Protein AF-A0A3D2BRF2-F1 (afdb_monomer_lite)

Sequence (87 aa):
MSRIHFTTGRTSNTLSSSEKENTMSLKTMRTDHVGGLLRPREVISALIARGKDEIDDDEIARVQEETIRDFVAKQEAMDLGMVSDGE

Secondary structure (DSSP, 8-state):
----------------HHHHSSS--GGGS-----S--PPPHHHHHHHHHHTTTSS-HHHHHHHHHHHHHHHHHHHHHTT-SS-----

Radius of gyration: 26.12 Å; chains: 1; bounding box: 45×19×79 Å

pLDDT: mean 78.17, std 19.12, range [35.91, 97.69]

Foldseek 3Di:
DDDDDDDPPPPPPPDDPVVVVVDDDPVNDADDDPAADDDDPQLVVVVVCVVVVNDDPVVSVVSLVVLLVVQQVVCVVVVHPDGYSHD

Structure (mmCIF, N/CA/C/O backbone):
data_AF-A0A3D2BRF2-F1
#
_entry.id   AF-A0A3D2BRF2-F1
#
loop_
_atom_site.group_PDB
_atom_site.id
_atom_site.type_symbol
_atom_site.label_atom_id
_atom_site.label_alt_id
_atom_site.label_comp_id
_atom_site.label_asym_id
_atom_site.label_entity_id
_atom_site.label_seq_id
_atom_site.pdbx_PDB_ins_code
_atom_site.Cartn_x
_atom_site.Cartn_y
_atom_site.Cartn_z
_atom_site.occupancy
_atom_site.B_iso_or_equiv
_atom_site.auth_seq_id
_atom_site.auth_comp_id
_atom_site.auth_asym_id
_atom_site.auth_atom_id
_atom_site.pdbx_PDB_model_num
ATOM 1 N N . MET A 1 1 ? 32.487 8.803 60.584 1.00 38.69 1 MET A N 1
ATOM 2 C CA . MET A 1 1 ? 31.987 8.548 59.215 1.00 38.69 1 MET A CA 1
ATOM 3 C C . MET A 1 1 ? 30.468 8.488 59.277 1.00 38.69 1 MET A C 1
ATOM 5 O O . MET A 1 1 ? 29.930 7.537 59.825 1.00 38.69 1 MET A O 1
ATOM 9 N N . SER A 1 2 ? 29.802 9.566 58.856 1.00 35.91 2 SER A N 1
ATOM 10 C CA . SER A 1 2 ? 28.353 9.758 59.000 1.00 35.91 2 SER A CA 1
ATOM 11 C C . SER A 1 2 ? 27.604 8.982 57.916 1.00 35.91 2 SER A C 1
ATOM 13 O O . SER A 1 2 ? 27.894 9.143 56.731 1.00 35.91 2 SER A O 1
ATOM 15 N N . ARG A 1 3 ? 26.681 8.103 58.317 1.00 38.91 3 ARG A N 1
ATOM 16 C CA . ARG A 1 3 ? 25.890 7.260 57.415 1.00 38.91 3 ARG A CA 1
ATOM 17 C C . ARG A 1 3 ? 24.595 8.005 57.090 1.00 38.91 3 ARG A C 1
ATOM 19 O O . ARG A 1 3 ? 23.696 8.078 57.920 1.00 38.91 3 ARG A O 1
ATOM 26 N N . ILE A 1 4 ? 24.531 8.602 55.903 1.00 48.38 4 ILE A N 1
ATOM 27 C CA . ILE A 1 4 ? 23.356 9.334 55.419 1.00 48.38 4 ILE A CA 1
ATOM 28 C C . ILE A 1 4 ? 22.228 8.320 55.176 1.00 48.38 4 ILE A C 1
ATOM 30 O O . ILE A 1 4 ? 22.329 7.470 54.294 1.00 48.38 4 ILE A O 1
ATOM 34 N N . HIS A 1 5 ? 21.166 8.389 55.979 1.00 39.75 5 HIS A N 1
ATOM 35 C CA . HIS A 1 5 ? 19.915 7.675 55.729 1.00 39.75 5 HIS A CA 1
ATOM 36 C C . HIS A 1 5 ? 19.135 8.422 54.638 1.00 39.75 5 HIS A C 1
ATOM 38 O O . HIS A 1 5 ? 18.518 9.450 54.904 1.00 39.75 5 HIS A O 1
ATOM 44 N N . PHE A 1 6 ? 19.157 7.912 53.405 1.00 41.12 6 PHE A N 1
ATOM 45 C CA . PHE A 1 6 ? 18.229 8.349 52.363 1.00 41.12 6 PHE A CA 1
ATOM 46 C C . PHE A 1 6 ? 16.879 7.666 52.589 1.00 41.12 6 PHE A C 1
ATOM 48 O O . PHE A 1 6 ? 16.720 6.475 52.332 1.00 41.12 6 PHE A O 1
ATOM 55 N N . THR A 1 7 ? 15.902 8.419 53.088 1.00 43.59 7 THR A N 1
ATOM 56 C CA . THR A 1 7 ? 14.502 7.986 53.096 1.00 43.59 7 THR A CA 1
ATOM 57 C C . THR A 1 7 ? 13.954 8.271 51.701 1.00 43.59 7 THR A C 1
ATOM 59 O O . THR A 1 7 ? 13.750 9.431 51.339 1.00 43.59 7 THR A O 1
ATOM 62 N N . THR A 1 8 ? 13.752 7.244 50.879 1.00 44.19 8 THR A N 1
ATOM 63 C CA . THR A 1 8 ? 12.926 7.385 49.681 1.00 44.19 8 THR A CA 1
ATOM 64 C C . THR A 1 8 ? 11.479 7.446 50.152 1.00 44.19 8 THR A C 1
ATOM 66 O O . THR A 1 8 ? 10.842 6.430 50.424 1.00 44.19 8 THR A O 1
ATOM 69 N N . GLY A 1 9 ? 10.964 8.665 50.324 1.00 37.88 9 GLY A N 1
ATOM 70 C CA . GLY A 1 9 ? 9.540 8.880 50.528 1.00 37.88 9 GLY A CA 1
ATOM 71 C C . GLY A 1 9 ? 8.797 8.318 49.322 1.00 37.88 9 GLY A C 1
ATOM 72 O O . GLY A 1 9 ? 8.786 8.930 48.257 1.00 37.88 9 GLY A O 1
ATOM 73 N N . ARG A 1 10 ? 8.210 7.127 49.465 1.00 45.84 10 ARG A N 1
ATOM 74 C CA . ARG A 1 10 ? 7.231 6.614 48.513 1.00 45.84 10 ARG A CA 1
ATOM 75 C C . ARG A 1 10 ? 5.989 7.473 48.691 1.00 45.84 10 ARG A C 1
ATOM 77 O O . ARG A 1 10 ? 5.167 7.199 49.558 1.00 45.84 10 ARG A O 1
ATOM 84 N N . THR A 1 11 ? 5.885 8.541 47.910 1.00 43.47 11 THR A N 1
ATOM 85 C CA . THR A 1 11 ? 4.637 9.276 47.739 1.00 43.47 11 THR A CA 1
ATOM 86 C C . THR A 1 11 ? 3.642 8.319 47.092 1.00 43.47 11 THR A C 1
ATOM 88 O O . THR A 1 11 ? 3.582 8.147 45.878 1.00 43.47 11 THR A O 1
ATOM 91 N N . SER A 1 12 ? 2.878 7.613 47.921 1.00 48.72 12 SER A N 1
ATOM 92 C CA . SER A 1 12 ? 1.637 6.980 47.502 1.00 48.72 12 SER A CA 1
ATOM 93 C C . SER A 1 12 ? 0.666 8.103 47.164 1.00 48.72 12 SER A C 1
ATOM 95 O O . SER A 1 12 ? -0.092 8.555 48.018 1.00 48.72 12 SER A O 1
ATOM 97 N N . ASN A 1 13 ? 0.740 8.597 45.929 1.00 53.50 13 ASN A N 1
ATOM 98 C CA . ASN A 1 13 ? -0.255 9.508 45.396 1.00 53.50 13 ASN A CA 1
ATOM 99 C C . ASN A 1 13 ? -1.512 8.672 45.134 1.00 53.50 13 ASN A C 1
ATOM 101 O O . ASN A 1 13 ? -1.684 8.072 44.073 1.00 53.50 13 ASN A O 1
ATOM 105 N N . THR A 1 14 ? -2.357 8.534 46.152 1.00 59.03 14 THR A N 1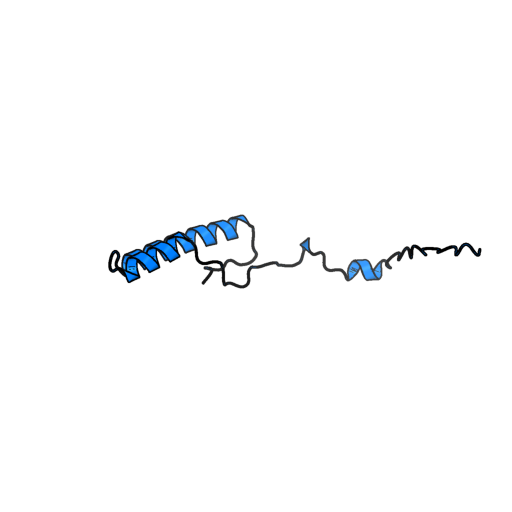
ATOM 106 C CA . THR A 1 14 ? -3.723 8.056 45.968 1.00 59.03 14 THR A CA 1
ATOM 107 C C . THR A 1 14 ? -4.469 9.161 45.238 1.00 59.03 14 THR A C 1
ATOM 109 O O . THR A 1 14 ? -4.972 10.088 45.867 1.00 59.03 14 THR A O 1
ATOM 112 N N . LEU A 1 15 ? -4.456 9.085 43.905 1.00 56.22 15 LEU A N 1
ATOM 113 C CA . LEU A 1 15 ? -5.238 9.954 43.029 1.00 56.22 15 LEU A CA 1
ATOM 114 C C . LEU A 1 15 ? -6.687 9.989 43.524 1.00 56.22 15 LEU A C 1
ATOM 116 O O . LEU A 1 15 ? -7.286 8.938 43.787 1.00 56.22 15 LEU A O 1
ATOM 120 N N . SER A 1 16 ? -7.217 11.202 43.661 1.00 56.06 16 SER A N 1
ATOM 121 C CA . SER A 1 16 ? -8.610 11.456 44.021 1.00 56.06 16 SER A CA 1
ATOM 122 C C . SER A 1 16 ? -9.538 10.748 43.028 1.00 56.06 16 SER A C 1
ATOM 124 O O . SER A 1 16 ? -9.242 10.679 41.833 1.00 56.06 16 SER A O 1
ATOM 126 N N . SER A 1 17 ? -10.697 10.260 43.481 1.00 55.78 17 SER A N 1
ATOM 127 C CA . SER A 1 17 ? -11.726 9.680 42.602 1.00 55.78 17 SER A CA 1
ATOM 128 C C . SER A 1 17 ? -12.141 10.628 41.464 1.00 55.78 17 SER A C 1
ATOM 130 O O . SER A 1 17 ? -12.565 10.155 40.417 1.00 55.78 17 SER A O 1
ATOM 132 N N . SER A 1 18 ? -11.954 11.945 41.633 1.00 52.44 18 SER A N 1
ATOM 133 C CA . SER A 1 18 ? -12.198 12.955 40.594 1.00 52.44 18 SER A CA 1
ATOM 134 C C . SER A 1 18 ? -11.120 13.014 39.502 1.00 52.44 18 SER A C 1
ATOM 136 O O . SER A 1 18 ? -11.406 13.457 38.398 1.00 52.44 18 SER A O 1
ATOM 138 N N . GLU A 1 19 ? -9.882 12.587 39.777 1.00 55.78 19 GLU A N 1
ATOM 139 C CA . GLU A 1 19 ? -8.795 12.561 38.782 1.00 55.78 19 GLU A CA 1
ATOM 140 C C . GLU A 1 19 ? -8.853 11.302 37.910 1.00 55.78 19 GLU A C 1
ATOM 142 O O . GLU A 1 19 ? -8.447 11.343 36.752 1.00 55.78 19 GLU A O 1
ATOM 147 N N . LYS A 1 20 ? -9.412 10.198 38.430 1.00 54.53 20 LYS A N 1
ATOM 148 C CA . LYS A 1 20 ? -9.615 8.954 37.664 1.00 54.53 20 LYS A CA 1
ATOM 149 C C . LYS A 1 20 ? -10.652 9.092 36.544 1.00 54.53 20 LYS A C 1
ATOM 151 O O . LYS A 1 20 ? -10.559 8.383 35.551 1.00 54.53 20 LYS A O 1
ATOM 156 N N . GLU A 1 21 ? -11.614 9.997 36.703 1.00 55.00 21 GLU A N 1
ATOM 157 C CA . GLU A 1 21 ? -12.642 10.308 35.696 1.00 55.00 21 GLU A CA 1
ATOM 158 C C . GLU A 1 21 ? -12.097 11.155 34.534 1.00 55.00 21 GLU A C 1
ATOM 160 O O . GLU A 1 21 ? -12.630 11.104 33.433 1.00 55.00 21 GLU A O 1
ATOM 165 N N . ASN A 1 22 ? -10.999 11.895 34.743 1.00 57.47 22 ASN A N 1
ATOM 166 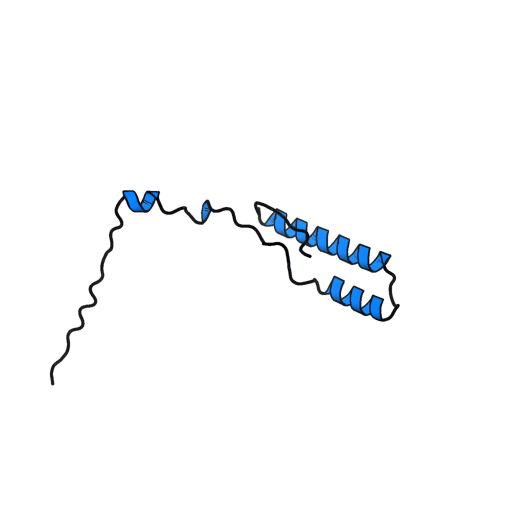C CA . ASN A 1 22 ? -10.435 12.792 33.726 1.00 57.47 22 ASN A CA 1
ATOM 167 C C . ASN A 1 22 ? -9.314 12.152 32.888 1.00 57.47 22 ASN A C 1
ATOM 169 O O . ASN A 1 22 ? -8.756 12.788 31.992 1.00 57.47 22 ASN A O 1
ATOM 173 N N . THR A 1 23 ? -8.961 10.895 33.163 1.00 64.69 23 THR A N 1
ATOM 174 C CA . THR A 1 23 ? -8.020 10.137 32.336 1.00 64.69 23 THR A CA 1
ATOM 175 C C . THR A 1 23 ? -8.787 9.418 31.237 1.00 64.69 23 THR A C 1
ATOM 177 O O . THR A 1 23 ? -9.352 8.349 31.473 1.00 64.69 23 THR A O 1
ATOM 180 N N . MET A 1 24 ? -8.793 9.985 30.028 1.00 66.12 24 MET A N 1
ATOM 181 C CA . MET A 1 24 ? -9.230 9.248 28.842 1.00 66.12 24 MET A CA 1
ATOM 182 C C . MET A 1 24 ? -8.416 7.958 28.751 1.00 66.12 24 MET A C 1
ATOM 184 O O . MET A 1 24 ? -7.189 7.981 28.653 1.00 66.12 24 MET A O 1
ATOM 188 N N . SER A 1 25 ? -9.103 6.822 28.826 1.00 78.56 25 SER A N 1
ATOM 189 C CA . SER A 1 25 ? -8.470 5.528 28.626 1.00 78.56 25 SER A CA 1
ATOM 190 C C . SER A 1 25 ? -7.881 5.493 27.218 1.00 78.56 25 SER A C 1
ATOM 192 O O . SER A 1 25 ? -8.580 5.797 26.251 1.00 78.56 25 SER A O 1
ATOM 194 N N . LEU A 1 26 ? -6.622 5.070 27.073 1.00 72.62 26 LEU A N 1
ATOM 195 C CA . LEU A 1 26 ? -6.021 4.858 25.748 1.00 72.62 26 LEU A CA 1
ATOM 196 C C . LEU A 1 26 ? -6.861 3.888 24.902 1.00 72.62 26 LEU A C 1
ATOM 198 O O . LEU A 1 26 ? -6.892 3.992 23.685 1.00 72.62 26 LEU A O 1
ATOM 202 N N . LYS A 1 27 ? -7.616 2.995 25.556 1.00 73.25 27 LYS A N 1
ATOM 203 C CA . LYS A 1 27 ? -8.535 2.058 24.903 1.00 73.25 27 LYS A CA 1
ATOM 204 C C . LYS 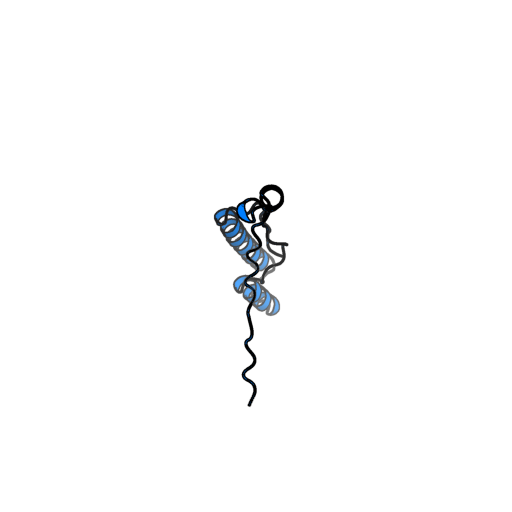A 1 27 ? -9.726 2.743 24.218 1.00 73.25 27 LYS A C 1
ATOM 206 O O . LYS A 1 27 ? -10.339 2.148 23.344 1.00 73.25 27 LYS A O 1
ATOM 211 N N . THR A 1 28 ? -10.076 3.959 24.631 1.00 80.31 28 THR A N 1
ATOM 212 C CA . THR A 1 28 ? -11.158 4.764 24.038 1.00 80.31 28 THR A CA 1
ATOM 213 C C . THR A 1 28 ? -10.642 5.850 23.095 1.00 80.31 28 THR A C 1
ATOM 215 O O . THR A 1 28 ? -11.440 6.585 22.519 1.00 80.31 28 THR A O 1
ATOM 218 N N . MET A 1 29 ? -9.321 5.976 22.931 1.00 81.81 29 MET A N 1
ATOM 219 C CA . MET A 1 29 ? -8.728 6.942 22.011 1.00 81.81 29 MET A CA 1
ATOM 220 C C . MET A 1 29 ? -8.620 6.330 20.615 1.00 81.81 29 MET A C 1
ATOM 222 O O . MET A 1 29 ? -7.952 5.316 20.417 1.00 81.81 29 MET A O 1
ATOM 226 N N . ARG A 1 30 ? -9.272 6.967 19.639 1.00 80.88 30 ARG A N 1
ATOM 227 C CA . ARG A 1 30 ? -9.143 6.601 18.227 1.00 80.88 30 ARG A CA 1
ATOM 228 C C . ARG A 1 30 ? -7.685 6.773 17.790 1.00 80.88 30 ARG A C 1
ATOM 230 O O . ARG A 1 30 ? -7.090 7.820 18.037 1.00 80.88 30 ARG A O 1
ATOM 237 N N . THR A 1 31 ? -7.136 5.739 17.162 1.00 80.88 31 THR A N 1
ATOM 238 C CA . THR A 1 31 ? -5.751 5.693 16.682 1.00 80.88 31 THR A CA 1
ATOM 239 C C . THR A 1 31 ? -5.766 5.342 15.202 1.00 80.88 31 THR A C 1
ATOM 241 O O . THR A 1 31 ? -6.309 4.304 14.840 1.00 80.88 31 THR A O 1
ATOM 244 N N . ASP A 1 32 ? -5.159 6.190 14.374 1.00 79.62 32 ASP A N 1
ATOM 245 C CA . ASP A 1 32 ? -5.041 5.997 12.926 1.00 79.62 32 ASP A CA 1
ATOM 246 C C . ASP A 1 32 ? -3.603 6.280 12.470 1.00 79.62 32 ASP A C 1
ATOM 248 O O . ASP A 1 32 ? -2.834 6.953 13.166 1.00 79.62 32 ASP A O 1
ATOM 252 N N . HIS A 1 33 ? -3.243 5.787 11.285 1.00 81.00 33 HIS A N 1
ATOM 253 C CA . HIS A 1 33 ? -1.986 6.135 10.626 1.00 81.00 33 HIS A CA 1
ATOM 254 C C . HIS A 1 33 ? -2.127 7.473 9.873 1.00 81.00 33 HIS A C 1
ATOM 256 O O . HIS A 1 33 ? -3.194 7.780 9.353 1.00 81.00 33 HIS A O 1
ATOM 262 N N . VAL A 1 34 ? -1.059 8.278 9.803 1.00 81.56 34 VAL A N 1
ATOM 263 C CA . VAL A 1 34 ? -1.116 9.649 9.235 1.00 81.56 34 VAL A CA 1
ATOM 264 C C . VAL A 1 34 ? -1.249 9.659 7.705 1.00 81.56 34 VAL A C 1
ATOM 266 O O . VAL A 1 34 ? -1.743 10.630 7.143 1.00 81.56 34 VAL A O 1
ATOM 269 N N . GLY A 1 35 ? -0.817 8.593 7.034 1.00 74.94 35 GLY A N 1
ATOM 270 C CA . GLY A 1 35 ? -0.890 8.465 5.579 1.00 74.94 35 GLY A CA 1
ATOM 271 C C . GLY A 1 35 ? 0.366 7.812 5.028 1.00 74.94 35 GLY A C 1
ATOM 272 O O . GLY A 1 35 ? 0.372 6.607 4.816 1.00 74.94 35 GLY A O 1
ATOM 273 N N . GLY A 1 36 ? 1.451 8.579 4.903 1.00 77.12 36 GLY A N 1
ATOM 274 C CA . GLY A 1 36 ? 2.700 8.117 4.296 1.00 77.12 36 GLY A CA 1
ATOM 275 C C . GLY A 1 36 ? 3.328 6.900 4.981 1.00 77.12 36 GLY A C 1
ATOM 276 O O . GLY A 1 36 ? 3.527 6.868 6.202 1.00 77.12 36 GLY A O 1
ATOM 277 N N . LEU A 1 37 ? 3.668 5.904 4.170 1.00 78.19 37 LEU A N 1
ATOM 278 C CA . LEU A 1 37 ? 4.269 4.647 4.593 1.00 78.19 37 LEU A CA 1
ATOM 279 C C . LEU A 1 37 ? 5.541 4.341 3.818 1.00 78.19 37 LEU A C 1
ATOM 281 O O . LEU A 1 37 ? 5.922 5.008 2.859 1.00 78.19 37 LEU A O 1
ATOM 285 N N . LEU A 1 38 ? 6.248 3.309 4.276 1.00 82.75 38 LEU A N 1
ATOM 286 C CA . LEU A 1 38 ? 7.407 2.827 3.548 1.00 82.75 38 LEU A CA 1
ATOM 287 C C . LEU A 1 38 ? 6.952 2.248 2.205 1.00 82.75 38 LEU A C 1
ATOM 289 O O . LEU A 1 38 ? 6.222 1.257 2.180 1.00 82.75 38 LEU A O 1
ATOM 293 N N . ARG A 1 39 ? 7.457 2.824 1.108 1.00 87.38 39 ARG A N 1
ATOM 294 C CA . ARG A 1 39 ? 7.200 2.327 -0.245 1.00 87.38 39 ARG A CA 1
ATOM 295 C C . ARG A 1 39 ? 7.579 0.839 -0.356 1.00 87.38 39 ARG A C 1
ATOM 297 O O . ARG A 1 39 ? 8.741 0.500 -0.100 1.00 87.38 39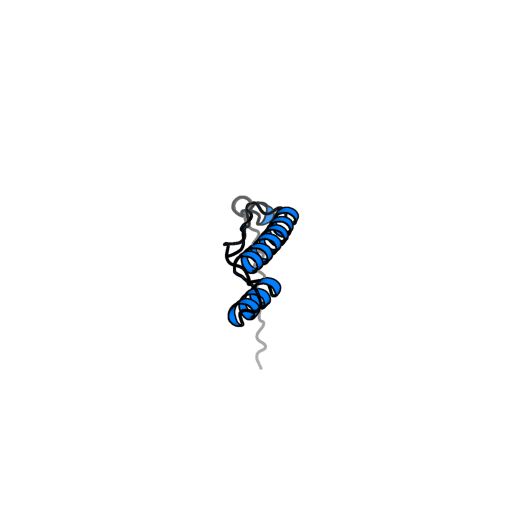 ARG A O 1
ATOM 304 N N . PRO A 1 40 ? 6.643 -0.043 -0.740 1.00 90.50 40 PRO A N 1
ATOM 305 C CA . PRO A 1 40 ? 6.908 -1.479 -0.810 1.00 90.50 40 PRO A CA 1
ATOM 306 C C . PRO A 1 40 ? 7.988 -1.847 -1.831 1.00 90.50 40 PRO A C 1
ATOM 308 O O . PRO A 1 40 ? 8.238 -1.128 -2.805 1.00 90.50 40 PRO A O 1
ATOM 311 N N . ARG A 1 41 ? 8.681 -2.965 -1.581 1.00 92.81 41 ARG A N 1
ATOM 312 C CA . ARG A 1 41 ? 9.863 -3.383 -2.360 1.00 92.81 41 ARG A CA 1
ATOM 313 C C . ARG A 1 41 ? 9.510 -3.680 -3.810 1.00 92.81 41 ARG A C 1
ATOM 315 O O . ARG A 1 41 ? 10.326 -3.454 -4.699 1.00 92.81 41 ARG A O 1
ATOM 322 N N . GLU A 1 42 ? 8.306 -4.169 -4.026 1.00 92.94 42 GLU A N 1
ATOM 323 C CA . GLU A 1 42 ? 7.708 -4.507 -5.306 1.00 92.94 42 GLU A CA 1
ATOM 324 C C . GLU A 1 42 ? 7.568 -3.237 -6.154 1.00 92.94 42 GLU A C 1
ATOM 326 O O . GLU A 1 42 ? 8.072 -3.183 -7.274 1.00 92.94 42 GLU A O 1
ATOM 331 N N . VAL A 1 43 ? 7.029 -2.162 -5.566 1.00 93.44 43 VAL A N 1
ATOM 332 C CA . VAL A 1 43 ? 6.910 -0.843 -6.208 1.00 93.44 43 VAL A CA 1
ATOM 333 C C . VAL A 1 43 ? 8.286 -0.243 -6.509 1.00 93.44 43 VAL A C 1
ATOM 335 O O . VAL A 1 43 ? 8.504 0.281 -7.599 1.00 93.44 43 VAL A O 1
ATOM 338 N N . ILE A 1 44 ? 9.249 -0.342 -5.583 1.00 95.19 44 ILE A N 1
ATOM 339 C CA . ILE A 1 44 ? 10.632 0.116 -5.826 1.00 95.19 44 ILE A CA 1
ATOM 340 C C . ILE A 1 44 ? 11.253 -0.648 -7.003 1.00 95.19 44 ILE A C 1
ATOM 342 O O . ILE A 1 44 ? 11.891 -0.045 -7.865 1.00 95.19 44 ILE A O 1
ATOM 346 N N . SER A 1 45 ? 11.059 -1.965 -7.052 1.00 96.06 45 SER A N 1
ATOM 347 C CA . SER A 1 45 ? 11.607 -2.820 -8.109 1.00 96.06 45 SER A CA 1
ATOM 348 C C . SER A 1 45 ? 10.983 -2.498 -9.467 1.00 96.06 45 SER A C 1
ATOM 350 O O . SER A 1 45 ? 11.713 -2.384 -10.450 1.00 96.06 45 SER A O 1
ATOM 352 N N . ALA A 1 46 ? 9.668 -2.261 -9.511 1.00 95.69 46 ALA A N 1
ATOM 353 C CA . ALA A 1 46 ? 8.965 -1.813 -10.710 1.00 95.69 46 ALA A CA 1
ATOM 354 C C . ALA A 1 46 ? 9.478 -0.448 -11.197 1.00 95.69 46 ALA A C 1
ATOM 356 O O . ALA A 1 46 ? 9.778 -0.286 -12.376 1.00 95.69 46 ALA A O 1
ATOM 357 N N . LEU A 1 47 ? 9.684 0.520 -10.297 1.00 95.00 47 LEU A N 1
ATOM 358 C CA . LEU A 1 47 ? 10.256 1.823 -10.659 1.00 95.00 47 LEU A CA 1
ATOM 359 C C . LEU A 1 47 ? 11.681 1.701 -11.225 1.00 95.00 47 LEU A C 1
ATOM 361 O O . LEU A 1 47 ? 12.024 2.395 -12.181 1.00 95.00 47 LEU A O 1
ATOM 365 N N . ILE A 1 48 ? 12.508 0.807 -10.671 1.00 97.19 48 ILE A N 1
ATOM 366 C CA . ILE A 1 48 ? 13.849 0.523 -11.204 1.00 97.19 48 ILE A CA 1
ATOM 367 C C . ILE A 1 48 ? 13.758 -0.107 -12.599 1.00 97.19 48 ILE A C 1
ATOM 369 O O . ILE A 1 48 ? 14.506 0.300 -13.485 1.00 97.19 48 ILE A O 1
ATOM 373 N N . ALA A 1 49 ? 12.861 -1.075 -12.800 1.00 96.62 49 ALA A N 1
ATOM 374 C CA . ALA A 1 49 ? 12.641 -1.717 -14.096 1.00 96.62 49 ALA A CA 1
ATOM 375 C C . ALA A 1 49 ? 12.145 -0.707 -15.142 1.00 96.62 49 ALA A C 1
ATOM 377 O O . ALA A 1 49 ? 12.654 -0.669 -16.262 1.00 96.62 49 ALA A O 1
ATOM 378 N N . ARG A 1 50 ? 11.236 0.199 -14.759 1.00 96.94 50 ARG A N 1
ATOM 379 C CA . ARG A 1 50 ? 10.799 1.294 -15.630 1.00 96.94 50 ARG A CA 1
ATOM 380 C C . ARG A 1 50 ? 11.944 2.220 -16.002 1.00 96.94 50 ARG A C 1
ATOM 382 O O . ARG A 1 50 ? 12.074 2.574 -17.164 1.00 96.94 50 ARG A O 1
ATOM 389 N N . GLY A 1 51 ? 12.794 2.583 -15.041 1.00 95.94 51 GLY A N 1
ATOM 390 C CA . GLY A 1 51 ? 13.978 3.412 -15.292 1.00 95.94 51 GLY A CA 1
ATOM 391 C C . GLY A 1 51 ? 15.004 2.773 -16.238 1.00 95.94 51 GLY A C 1
ATOM 392 O O . GLY A 1 51 ? 15.929 3.453 -16.675 1.00 95.94 51 GLY A O 1
ATOM 393 N N . LYS A 1 52 ? 14.848 1.481 -16.546 1.00 97.69 52 LYS A N 1
ATOM 394 C CA . LYS A 1 52 ? 15.631 0.728 -17.532 1.00 97.69 52 LYS A CA 1
ATOM 395 C C . LYS A 1 52 ? 14.847 0.405 -18.811 1.00 97.69 52 LYS A C 1
ATOM 397 O O . LYS A 1 52 ? 15.340 -0.375 -19.620 1.00 97.69 52 LYS A O 1
ATOM 402 N N . ASP A 1 53 ? 13.640 0.948 -18.968 1.00 96.75 53 ASP A N 1
ATOM 403 C CA . ASP A 1 53 ? 12.708 0.643 -20.061 1.00 96.75 53 ASP A CA 1
ATOM 404 C C . ASP A 1 53 ? 12.326 -0.853 -20.167 1.00 96.75 53 ASP A C 1
ATOM 406 O O . ASP A 1 53 ? 11.936 -1.333 -21.229 1.00 96.75 53 ASP A O 1
ATOM 410 N N . GLU A 1 54 ? 12.422 -1.608 -19.064 1.00 97.50 54 GLU A N 1
ATOM 411 C CA . GLU A 1 54 ? 12.074 -3.040 -19.014 1.00 97.50 54 GLU A CA 1
ATOM 412 C C . GLU A 1 54 ? 10.558 -3.268 -18.885 1.00 97.50 54 GLU A C 1
ATOM 414 O O . GLU A 1 54 ? 10.056 -4.317 -19.288 1.00 97.50 54 GLU A O 1
ATOM 419 N N . ILE A 1 55 ? 9.834 -2.290 -18.332 1.00 97.00 55 ILE A N 1
ATOM 420 C CA . ILE A 1 55 ? 8.372 -2.288 -18.202 1.00 97.00 55 ILE A CA 1
ATOM 421 C C . ILE A 1 55 ? 7.789 -0.941 -18.644 1.00 97.00 55 ILE A C 1
ATOM 423 O O . ILE A 1 55 ? 8.502 0.067 -18.726 1.00 97.00 55 ILE A O 1
ATOM 427 N N . ASP A 1 56 ? 6.488 -0.922 -18.920 1.00 96.19 56 ASP A N 1
ATOM 428 C CA . ASP A 1 56 ? 5.737 0.288 -19.248 1.00 96.19 56 ASP A CA 1
ATOM 429 C C . ASP A 1 56 ? 5.057 0.914 -18.016 1.00 96.19 56 ASP A C 1
ATOM 431 O O . ASP A 1 56 ? 5.173 0.430 -16.886 1.00 96.19 56 ASP A O 1
ATOM 435 N N . ASP A 1 57 ? 4.401 2.054 -18.233 1.00 94.81 57 ASP A N 1
ATOM 436 C CA . ASP A 1 57 ? 3.708 2.786 -17.170 1.00 94.81 57 ASP A CA 1
ATOM 437 C C . ASP A 1 57 ? 2.461 2.035 -16.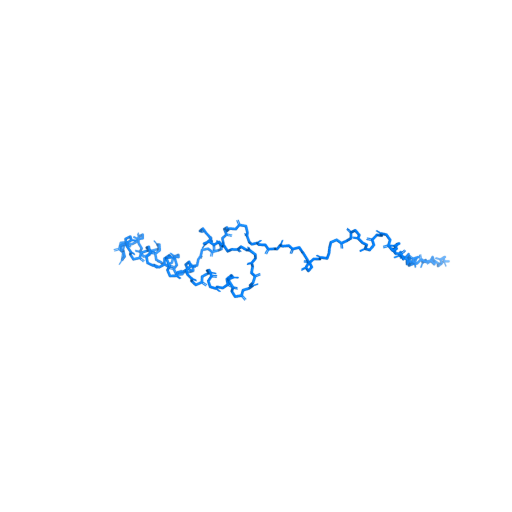670 1.00 94.81 57 ASP A C 1
ATOM 439 O O . ASP A 1 57 ? 2.124 2.128 -15.487 1.00 94.81 57 ASP A O 1
ATOM 443 N N . ASP A 1 58 ? 1.812 1.250 -17.537 1.00 96.81 58 ASP A N 1
ATOM 444 C CA . ASP A 1 58 ? 0.640 0.445 -17.181 1.00 96.81 58 ASP A CA 1
ATOM 445 C C . ASP A 1 58 ? 1.024 -0.664 -16.194 1.00 96.81 58 ASP A C 1
ATOM 447 O O . ASP A 1 58 ? 0.291 -0.949 -15.242 1.00 96.81 58 ASP A O 1
ATOM 451 N N . GLU A 1 59 ? 2.200 -1.262 -16.370 1.00 95.81 59 GLU A N 1
ATOM 452 C CA . GLU A 1 59 ? 2.703 -2.302 -15.484 1.00 95.81 59 GLU A CA 1
ATOM 453 C C . GLU A 1 59 ? 3.095 -1.740 -14.106 1.00 95.81 59 GLU A C 1
ATOM 455 O O . GLU A 1 59 ? 2.796 -2.356 -13.081 1.00 95.81 59 GLU A O 1
ATOM 460 N N . ILE A 1 60 ? 3.668 -0.529 -14.038 1.00 95.38 60 ILE A N 1
ATOM 461 C CA . ILE A 1 60 ? 3.895 0.154 -12.750 1.00 95.38 60 ILE A CA 1
ATOM 462 C C . ILE A 1 60 ? 2.567 0.420 -12.042 1.00 95.38 60 ILE A C 1
ATOM 464 O O . ILE A 1 60 ? 2.453 0.163 -10.841 1.00 95.38 60 ILE A O 1
ATOM 468 N N . ALA A 1 61 ? 1.570 0.929 -12.772 1.00 94.50 61 ALA A N 1
ATOM 469 C CA . ALA A 1 61 ? 0.261 1.244 -12.214 1.00 94.50 61 ALA A CA 1
ATOM 470 C C . ALA A 1 61 ? -0.416 -0.008 -11.636 1.00 94.50 61 ALA A C 1
ATOM 472 O O . ALA A 1 61 ? -0.986 0.043 -10.547 1.00 94.50 61 ALA A O 1
ATOM 473 N N . ARG A 1 62 ? -0.291 -1.160 -12.309 1.00 96.50 62 ARG A N 1
ATOM 474 C CA . ARG A 1 62 ? -0.786 -2.448 -11.797 1.00 96.50 62 ARG A CA 1
ATOM 475 C C . ARG A 1 62 ? -0.109 -2.867 -10.499 1.00 96.50 62 ARG A C 1
ATOM 477 O O . ARG A 1 62 ? -0.807 -3.249 -9.562 1.00 96.50 62 ARG A O 1
ATOM 484 N N . VAL A 1 63 ? 1.220 -2.772 -10.428 1.00 95.44 63 VAL A N 1
ATOM 485 C CA . VAL A 1 63 ? 1.978 -3.123 -9.215 1.00 95.44 63 VAL A CA 1
ATOM 486 C C . VAL A 1 63 ? 1.588 -2.215 -8.047 1.00 95.44 63 VAL A C 1
ATOM 488 O O . VAL A 1 63 ? 1.413 -2.691 -6.925 1.00 95.44 63 VAL A O 1
ATOM 491 N N . GLN A 1 64 ? 1.418 -0.914 -8.294 1.00 93.50 64 GLN A N 1
ATOM 492 C CA . GLN A 1 64 ? 0.961 0.036 -7.276 1.00 93.50 64 GLN A CA 1
ATOM 493 C C . GLN A 1 64 ? -0.443 -0.310 -6.775 1.00 93.50 64 GLN A C 1
ATOM 495 O O . GLN A 1 64 ? -0.657 -0.405 -5.571 1.00 93.50 64 GLN A O 1
ATOM 500 N N . GLU A 1 65 ? -1.375 -0.561 -7.687 1.00 95.19 65 GLU A N 1
ATOM 501 C CA . GLU A 1 65 ? -2.758 -0.904 -7.368 1.00 95.19 65 GLU A CA 1
ATOM 502 C C . GLU A 1 65 ? -2.863 -2.205 -6.546 1.00 95.19 65 GLU A C 1
ATOM 504 O O . GLU A 1 65 ? -3.591 -2.259 -5.555 1.00 95.19 65 GLU A O 1
ATOM 509 N N . GLU A 1 66 ? -2.117 -3.252 -6.911 1.00 94.69 66 GLU A N 1
ATOM 510 C CA . GLU A 1 66 ? -2.050 -4.496 -6.128 1.00 94.69 66 GLU A CA 1
ATOM 511 C C . GLU A 1 66 ? -1.516 -4.237 -4.714 1.00 94.69 66 GLU A C 1
ATOM 513 O O . GLU A 1 66 ? -2.112 -4.656 -3.721 1.00 94.69 66 GLU A O 1
ATOM 518 N N . THR A 1 67 ? -0.446 -3.451 -4.622 1.00 93.25 67 THR A N 1
ATOM 519 C CA . THR A 1 67 ? 0.184 -3.094 -3.351 1.00 93.25 67 THR A CA 1
ATOM 520 C C . THR A 1 67 ? -0.757 -2.290 -2.443 1.00 93.25 67 THR A C 1
ATOM 522 O O . THR A 1 67 ? -0.813 -2.538 -1.235 1.00 93.25 67 THR A O 1
ATOM 525 N N . ILE A 1 68 ? -1.519 -1.347 -3.007 1.00 92.38 68 ILE A N 1
ATOM 526 C CA . ILE A 1 68 ? -2.510 -0.548 -2.273 1.00 92.38 68 ILE A CA 1
ATOM 527 C C . ILE A 1 68 ? -3.610 -1.455 -1.715 1.00 92.38 68 ILE A C 1
ATOM 529 O O . ILE A 1 68 ? -3.948 -1.342 -0.537 1.00 92.38 68 ILE A O 1
ATOM 533 N N . ARG A 1 69 ? -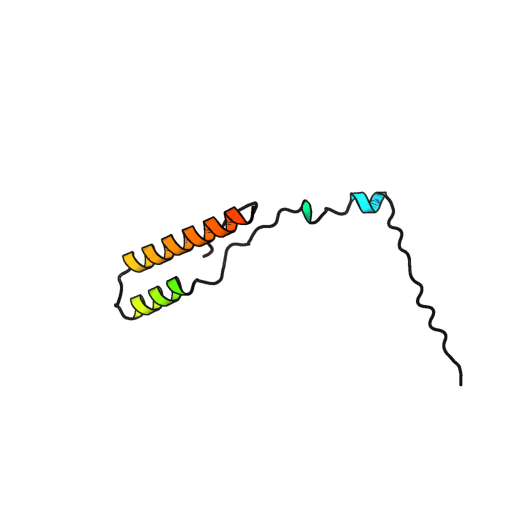4.136 -2.398 -2.509 1.00 93.50 69 ARG A N 1
ATOM 534 C CA . ARG A 1 69 ? -5.171 -3.340 -2.038 1.00 93.50 69 ARG A CA 1
ATOM 535 C C . ARG A 1 69 ? -4.686 -4.195 -0.875 1.00 93.50 69 ARG A C 1
ATOM 537 O O . ARG A 1 69 ? -5.390 -4.316 0.127 1.00 93.50 69 ARG A O 1
ATOM 544 N N . ASP A 1 70 ? -3.475 -4.731 -0.979 1.00 91.56 70 ASP A N 1
ATOM 545 C CA . ASP A 1 70 ? -2.858 -5.512 0.093 1.00 91.56 70 ASP A CA 1
ATOM 546 C C . ASP A 1 70 ? -2.683 -4.691 1.373 1.00 91.56 70 ASP A C 1
ATOM 548 O O . ASP A 1 70 ? -2.806 -5.208 2.488 1.00 91.56 70 ASP A O 1
ATOM 552 N N . PHE A 1 71 ? -2.373 -3.404 1.229 1.00 89.38 71 PHE A N 1
ATOM 553 C CA . PHE A 1 71 ? -2.183 -2.515 2.360 1.00 89.38 71 PHE A CA 1
ATOM 554 C C . PHE A 1 71 ? -3.506 -2.107 3.023 1.00 89.38 71 PHE A C 1
ATOM 556 O O . PHE A 1 71 ? -3.617 -2.134 4.252 1.00 89.38 71 PHE A O 1
ATOM 563 N N . VAL A 1 72 ? -4.533 -1.798 2.232 1.00 90.69 72 VAL A N 1
ATOM 564 C CA . VAL A 1 72 ? -5.890 -1.535 2.731 1.00 90.69 72 VAL A CA 1
ATOM 565 C C . VAL A 1 72 ? -6.420 -2.751 3.489 1.00 90.69 72 VAL A C 1
ATOM 567 O O . VAL A 1 72 ? -6.819 -2.610 4.642 1.00 90.69 72 VAL A O 1
ATOM 570 N N . ALA A 1 73 ? -6.293 -3.956 2.927 1.00 92.00 73 ALA A N 1
ATOM 571 C CA . ALA A 1 73 ? -6.736 -5.186 3.585 1.00 92.00 73 ALA A CA 1
ATOM 572 C C . ALA A 1 73 ? -6.055 -5.413 4.951 1.00 92.00 73 ALA A C 1
ATOM 574 O O . ALA A 1 73 ? -6.687 -5.870 5.906 1.00 92.00 73 ALA A O 1
ATOM 575 N N . LYS A 1 74 ? -4.765 -5.065 5.081 1.00 89.69 74 LYS A N 1
ATOM 576 C CA . LYS A 1 74 ? -4.041 -5.145 6.363 1.00 89.69 74 LYS A CA 1
ATOM 577 C C . LYS A 1 74 ? -4.572 -4.152 7.393 1.00 89.69 74 LYS A C 1
ATOM 579 O O . LYS A 1 74 ? -4.675 -4.514 8.560 1.00 89.69 74 LYS A O 1
ATOM 584 N N . GLN A 1 75 ? -4.892 -2.927 6.984 1.00 89.38 75 GLN A N 1
ATOM 585 C CA . GLN A 1 75 ? -5.435 -1.907 7.885 1.00 89.38 75 GLN A CA 1
ATOM 586 C C . GLN A 1 75 ? -6.857 -2.243 8.339 1.00 89.38 75 GLN A C 1
ATOM 588 O O . GLN A 1 75 ? -7.166 -2.103 9.520 1.00 89.38 75 GLN A O 1
ATOM 593 N N . GLU A 1 76 ? -7.697 -2.744 7.431 1.00 90.44 76 GLU A N 1
ATOM 594 C CA . GLU A 1 76 ? -9.046 -3.217 7.759 1.00 90.44 76 GLU A CA 1
ATOM 595 C C . GLU A 1 76 ? -8.996 -4.369 8.773 1.00 90.44 76 GLU A C 1
ATOM 597 O O . GLU A 1 76 ? -9.738 -4.372 9.753 1.00 90.44 76 GLU A O 1
ATOM 602 N N . ALA A 1 77 ? -8.057 -5.308 8.608 1.00 91.69 77 ALA A N 1
ATOM 603 C CA . ALA A 1 77 ? -7.852 -6.403 9.558 1.00 91.69 77 ALA A CA 1
ATOM 604 C C . ALA A 1 77 ? -7.360 -5.944 10.947 1.00 91.69 77 ALA A C 1
ATOM 606 O O . ALA A 1 77 ? -7.469 -6.701 11.913 1.00 91.69 77 ALA A O 1
ATOM 607 N N . MET A 1 78 ? -6.813 -4.729 11.060 1.00 88.38 78 MET A N 1
ATOM 608 C CA . MET A 1 78 ? -6.364 -4.127 12.321 1.00 88.38 78 MET A CA 1
ATOM 609 C C . MET A 1 78 ? -7.468 -3.343 13.047 1.00 88.38 78 MET A C 1
ATOM 611 O O . MET A 1 78 ? -7.194 -2.811 14.122 1.00 88.38 78 MET A O 1
ATOM 615 N N . ASP A 1 79 ? -8.687 -3.284 12.494 1.00 84.00 79 ASP A N 1
ATOM 616 C CA . ASP A 1 79 ? -9.822 -2.523 13.043 1.00 84.00 79 ASP A CA 1
ATOM 617 C C . ASP A 1 79 ? -9.474 -1.037 13.272 1.00 84.00 79 ASP A C 1
ATOM 619 O O . ASP A 1 79 ? -9.835 -0.418 14.276 1.00 84.00 79 ASP A O 1
ATOM 623 N N . LEU A 1 80 ? -8.697 -0.465 12.342 1.00 80.56 80 LEU A N 1
ATOM 624 C CA . LEU A 1 80 ? -8.361 0.956 12.365 1.00 80.56 80 LEU A CA 1
ATOM 625 C C . LEU A 1 80 ? -9.603 1.794 12.040 1.00 80.56 80 LEU A C 1
ATOM 627 O O . LEU A 1 80 ? -10.401 1.450 11.170 1.00 80.56 80 LEU A O 1
ATOM 631 N N . GLY A 1 81 ? -9.748 2.935 12.719 1.00 80.62 81 GLY A N 1
ATOM 632 C CA . GLY A 1 81 ? -10.885 3.841 12.523 1.00 80.62 81 GLY A CA 1
ATOM 633 C C . GLY A 1 81 ? -10.882 4.553 11.164 1.00 80.62 81 GLY A C 1
ATOM 634 O O . GLY A 1 81 ? -11.879 5.177 10.794 1.00 80.62 81 GLY A O 1
ATOM 635 N N . MET A 1 82 ? -9.768 4.479 10.437 1.00 84.44 82 MET A N 1
ATOM 636 C CA . MET A 1 82 ? -9.556 4.996 9.094 1.00 84.44 82 MET A CA 1
ATOM 637 C C . MET A 1 82 ? -8.435 4.212 8.405 1.00 84.44 82 MET A C 1
ATOM 639 O O . MET A 1 82 ? -7.455 3.821 9.038 1.00 84.44 82 MET A O 1
ATOM 643 N N . VAL A 1 83 ? -8.572 4.039 7.091 1.00 88.12 83 VAL A N 1
ATOM 644 C CA . VAL A 1 83 ? -7.559 3.434 6.218 1.00 88.12 83 VAL A CA 1
ATOM 645 C C . VAL A 1 83 ? -6.992 4.479 5.254 1.00 88.12 83 VAL A C 1
ATOM 647 O O . VAL A 1 83 ? -7.693 5.419 4.875 1.00 88.12 83 VAL A O 1
ATOM 650 N N . SER A 1 84 ? -5.729 4.314 4.863 1.00 87.81 84 SER A N 1
ATOM 651 C CA . SER A 1 84 ? -5.020 5.148 3.881 1.00 87.81 84 SER A CA 1
ATOM 652 C C . SER A 1 84 ? -4.397 4.282 2.782 1.00 87.81 84 SER A C 1
ATOM 654 O O . SER A 1 84 ? -4.085 3.119 3.019 1.00 87.81 84 SER A O 1
ATOM 656 N N . ASP A 1 85 ? -4.175 4.838 1.594 1.00 82.88 85 ASP A N 1
ATOM 657 C CA . ASP A 1 85 ? -3.472 4.170 0.483 1.00 82.88 85 ASP A CA 1
ATOM 658 C C . ASP A 1 85 ? -1.949 4.071 0.689 1.00 82.88 85 ASP A C 1
ATOM 660 O O . ASP A 1 85 ? -1.327 3.117 0.229 1.00 82.88 85 ASP A O 1
ATOM 664 N N . GLY A 1 86 ? -1.365 4.998 1.450 1.00 81.12 86 GLY A N 1
ATOM 665 C CA . GLY A 1 86 ? -0.002 4.901 1.968 1.00 81.12 86 GLY A CA 1
ATOM 666 C C . GLY A 1 86 ? 1.048 5.779 1.286 1.00 81.12 86 GLY A C 1
ATOM 667 O O . GLY A 1 86 ? 2.199 5.700 1.709 1.00 81.12 86 GLY A O 1
ATOM 668 N N . GLU A 1 87 ? 0.654 6.598 0.300 1.00 78.81 87 GLU A N 1
ATOM 669 C CA . GLU A 1 87 ? 1.511 7.423 -0.591 1.00 78.81 87 GLU A CA 1
ATOM 670 C C . GLU A 1 87 ? 2.731 6.719 -1.240 1.00 78.81 87 GLU A C 1
ATOM 672 O O . GLU A 1 87 ? 3.791 6.514 -0.603 1.00 78.81 87 GLU A O 1
#